Protein AF-D3DGX7-F1 (afdb_monomer_lite)

Foldseek 3Di:
DLLLLVLLLVLQVVQADLVVLDGPLVLLVLLLVLLVCLLVPDALVRQCVVCVNCPPPNVPNVSSNVCCVVPVVCSVVSSVSSVVLSVDPSVVNSVVSVVSVCVNVVVVVVVVVVD

pLDDT: mean 92.29, std 10.67, range [42.91, 98.5]

Radius of gyration: 14.47 Å; chains: 1; bounding box: 36×38×33 Å

Secondary structure (DSSP, 8-state):
-HHHHHHHHHHHHHTEETTTTEE-HHHHHHHHHHHHHHHTT--HHHHHH-HHHHTTTGGGHHHHHHHHHH-GGGHHHHHHHHHHHHHS-HHHHHHHHHHHHHHHHHHHHHHHTT-

Organism: Hydrogenobacter thermophilus (strain DSM 6534 / IAM 12695 / TK-6) (NCBI:txid608538)

Structure (mmCIF, N/CA/C/O backbone):
data_AF-D3DGX7-F1
#
_entry.id   AF-D3DGX7-F1
#
loop_
_atom_site.group_PDB
_atom_site.id
_atom_site.type_symbol
_atom_site.label_atom_id
_atom_site.label_alt_id
_atom_site.label_comp_id
_atom_site.label_asym_id
_atom_site.label_entity_id
_atom_site.label_seq_id
_atom_site.pdbx_PDB_ins_code
_atom_site.Cartn_x
_atom_site.Cartn_y
_atom_site.Cartn_z
_atom_site.occupancy
_atom_site.B_iso_or_equiv
_atom_site.auth_seq_id
_atom_site.auth_comp_id
_atom_site.auth_asym_id
_atom_site.auth_atom_id
_atom_site.pdbx_PDB_model_num
ATOM 1 N N . MET A 1 1 ? -6.117 -13.492 2.245 1.00 69.00 1 MET A N 1
ATOM 2 C CA . MET A 1 1 ? -4.792 -13.561 1.577 1.00 69.00 1 MET A CA 1
ATOM 3 C C . MET A 1 1 ? -4.869 -13.035 0.150 1.00 69.00 1 MET A C 1
ATOM 5 O O . MET A 1 1 ? -3.928 -12.383 -0.289 1.00 69.00 1 MET A O 1
ATOM 9 N N . GLN A 1 2 ? -5.952 -13.316 -0.592 1.00 81.00 2 GLN A N 1
ATOM 10 C CA . GLN A 1 2 ? -6.166 -12.718 -1.916 1.00 81.00 2 GLN A CA 1
ATOM 11 C C . GLN A 1 2 ? -6.237 -11.190 -1.846 1.00 81.00 2 GLN A C 1
ATOM 13 O O . GLN A 1 2 ? -5.549 -10.531 -2.619 1.00 81.00 2 GLN A O 1
ATOM 18 N N . ASP A 1 3 ? -6.984 -10.636 -0.891 1.00 87.94 3 ASP A N 1
ATOM 19 C CA . ASP A 1 3 ? -7.133 -9.184 -0.760 1.00 87.94 3 ASP A CA 1
ATOM 20 C C . ASP A 1 3 ? -5.820 -8.520 -0.350 1.00 87.94 3 ASP A C 1
ATOM 22 O O . ASP A 1 3 ? -5.413 -7.547 -0.976 1.00 87.94 3 ASP A O 1
ATOM 26 N N . THR A 1 4 ? -5.059 -9.129 0.567 1.00 93.88 4 THR A N 1
ATOM 27 C CA . THR A 1 4 ? -3.687 -8.686 0.871 1.00 93.88 4 THR A CA 1
ATOM 28 C C . THR A 1 4 ? -2.808 -8.617 -0.374 1.00 93.88 4 THR A C 1
ATOM 30 O O . THR A 1 4 ? -2.110 -7.626 -0.569 1.00 93.88 4 THR A O 1
ATOM 33 N N . LEU A 1 5 ? -2.832 -9.643 -1.232 1.00 94.81 5 LEU A N 1
ATOM 34 C CA . LEU A 1 5 ? -2.007 -9.662 -2.441 1.00 94.81 5 LEU A CA 1
ATOM 35 C C . LEU A 1 5 ? -2.458 -8.604 -3.457 1.00 94.81 5 LEU A C 1
ATOM 37 O O . LEU A 1 5 ? -1.616 -7.932 -4.045 1.00 94.81 5 LEU A O 1
ATOM 41 N N . LYS A 1 6 ? -3.774 -8.418 -3.625 1.00 94.69 6 LYS A N 1
ATOM 42 C CA . LYS A 1 6 ? -4.352 -7.385 -4.497 1.00 94.69 6 LYS A CA 1
ATOM 43 C C . LYS A 1 6 ? -3.984 -5.981 -4.021 1.00 94.69 6 LYS A C 1
ATOM 45 O O . LYS A 1 6 ? -3.554 -5.162 -4.828 1.00 94.69 6 LYS A O 1
ATOM 50 N N . ILE A 1 7 ? -4.114 -5.706 -2.723 1.00 97.44 7 ILE A N 1
ATOM 51 C CA . ILE A 1 7 ? -3.760 -4.404 -2.148 1.00 97.44 7 ILE A CA 1
ATOM 52 C C . ILE A 1 7 ? -2.253 -4.176 -2.194 1.00 97.44 7 ILE A C 1
ATOM 54 O O . ILE A 1 7 ? -1.821 -3.090 -2.571 1.00 97.44 7 ILE A O 1
ATOM 58 N N . PHE A 1 8 ? -1.450 -5.195 -1.881 1.00 98.06 8 PHE A N 1
ATOM 59 C CA . PHE A 1 8 ? 0.000 -5.132 -2.036 1.00 98.06 8 PHE A CA 1
ATOM 60 C C . PHE A 1 8 ? 0.379 -4.767 -3.473 1.00 98.06 8 PHE A C 1
ATOM 62 O O . PHE A 1 8 ? 1.118 -3.804 -3.665 1.00 98.06 8 PHE A O 1
ATOM 69 N N . TYR A 1 9 ? -0.177 -5.478 -4.462 1.00 97.25 9 TYR A N 1
ATOM 70 C CA . TYR A 1 9 ? 0.061 -5.215 -5.879 1.00 97.25 9 TYR A CA 1
ATOM 71 C C . TYR A 1 9 ? -0.311 -3.784 -6.258 1.00 97.25 9 TYR A C 1
ATOM 73 O O . TYR A 1 9 ? 0.527 -3.054 -6.776 1.00 97.25 9 TYR A O 1
ATOM 81 N N . ARG A 1 10 ? -1.531 -3.361 -5.911 1.00 97.38 10 ARG A N 1
ATOM 82 C CA . ARG A 1 10 ? -2.028 -2.015 -6.199 1.00 97.38 10 ARG A CA 1
ATOM 83 C C . ARG A 1 10 ? -1.113 -0.931 -5.629 1.00 97.38 10 ARG A C 1
ATOM 85 O O . ARG A 1 10 ? -0.724 -0.023 -6.349 1.00 97.38 10 ARG A O 1
ATOM 92 N N . VAL A 1 11 ? -0.705 -1.049 -4.364 1.00 97.75 11 VAL A N 1
ATOM 93 C CA . VAL A 1 11 ? 0.201 -0.074 -3.734 1.00 97.75 11 VAL A CA 1
ATOM 94 C C . VAL A 1 11 ? 1.543 -0.015 -4.464 1.00 97.75 11 VAL A C 1
ATOM 96 O O . VAL A 1 11 ? 2.017 1.072 -4.789 1.00 97.75 11 VAL A O 1
ATOM 99 N N . ILE A 1 12 ? 2.187 -1.157 -4.723 1.00 97.06 12 ILE A N 1
ATOM 100 C CA . ILE A 1 12 ? 3.519 -1.134 -5.345 1.00 97.06 12 ILE A CA 1
ATOM 101 C C . ILE A 1 12 ? 3.470 -0.642 -6.795 1.00 97.06 12 ILE A C 1
ATOM 103 O O . ILE A 1 12 ? 4.453 -0.052 -7.240 1.00 97.06 12 ILE A O 1
ATOM 107 N N . THR A 1 13 ? 2.356 -0.828 -7.512 1.00 96.38 13 THR A N 1
ATOM 108 C CA . THR A 1 13 ? 2.165 -0.286 -8.865 1.00 96.38 13 THR A CA 1
ATOM 109 C C . THR A 1 13 ? 1.831 1.201 -8.857 1.00 96.38 13 THR A C 1
ATOM 111 O O . THR A 1 13 ? 2.419 1.938 -9.641 1.00 96.38 13 THR A O 1
ATOM 114 N N . ASP A 1 14 ? 0.971 1.664 -7.944 1.00 96.94 14 ASP A N 1
ATOM 115 C CA . ASP A 1 14 ? 0.571 3.078 -7.849 1.00 96.94 14 ASP A CA 1
ATOM 116 C C . ASP A 1 14 ? 1.780 3.994 -7.570 1.00 96.94 14 ASP A C 1
ATOM 118 O O . ASP A 1 14 ? 1.811 5.150 -7.992 1.00 96.94 14 ASP A O 1
ATOM 122 N N . TYR A 1 15 ? 2.811 3.462 -6.902 1.00 97.06 15 TYR A N 1
ATOM 123 C CA . TYR A 1 15 ? 4.019 4.200 -6.516 1.00 97.06 15 TYR A CA 1
ATOM 124 C C . TYR A 1 15 ? 5.302 3.731 -7.210 1.00 97.06 15 TYR A C 1
ATOM 126 O O . TYR A 1 15 ? 6.402 4.111 -6.791 1.00 97.06 15 TYR A O 1
ATOM 134 N N . THR A 1 16 ? 5.198 2.938 -8.277 1.00 95.88 16 THR A N 1
ATOM 135 C CA . THR A 1 16 ? 6.351 2.565 -9.105 1.00 95.88 16 THR A CA 1
ATOM 136 C C . THR A 1 16 ? 6.117 2.938 -10.555 1.00 95.88 16 THR A C 1
ATOM 138 O O . THR A 1 16 ? 5.205 2.441 -11.207 1.00 95.88 16 THR A O 1
ATOM 141 N N . ASP A 1 17 ? 7.024 3.737 -11.104 1.00 94.12 17 ASP A N 1
ATOM 142 C CA . ASP A 1 17 ? 7.117 3.902 -12.544 1.00 94.12 17 ASP A CA 1
ATOM 143 C C . ASP A 1 17 ? 7.780 2.659 -13.148 1.00 94.12 17 ASP A C 1
ATOM 145 O O . ASP A 1 17 ? 9.001 2.477 -13.085 1.00 94.12 17 ASP A O 1
ATOM 149 N N . ILE A 1 18 ? 6.953 1.785 -13.721 1.00 89.06 18 ILE A N 1
ATOM 150 C CA . ILE A 1 18 ? 7.387 0.519 -14.320 1.00 89.06 18 ILE A CA 1
ATOM 151 C C . ILE A 1 18 ? 8.282 0.757 -15.543 1.00 89.06 18 ILE A C 1
ATOM 153 O O . ILE A 1 18 ? 9.192 -0.037 -15.788 1.00 89.06 18 ILE A O 1
ATOM 157 N N . ARG A 1 19 ? 8.069 1.848 -16.295 1.00 88.56 19 ARG A N 1
ATOM 158 C CA . ARG A 1 19 ? 8.845 2.150 -17.510 1.00 88.56 19 ARG A CA 1
ATOM 159 C C . ARG A 1 19 ? 10.289 2.486 -17.165 1.00 88.56 19 ARG A C 1
ATOM 161 O O . ARG A 1 19 ? 11.198 2.058 -17.869 1.00 88.56 19 ARG A O 1
ATOM 168 N N . TRP A 1 20 ? 10.490 3.210 -16.067 1.00 90.75 20 TRP A N 1
ATOM 169 C CA . TRP A 1 20 ? 11.811 3.653 -15.615 1.00 90.75 20 TRP A CA 1
ATOM 170 C C . TRP A 1 20 ? 12.366 2.852 -14.433 1.00 90.75 20 TRP A C 1
ATOM 172 O O . TRP A 1 20 ? 13.416 3.207 -13.901 1.00 90.75 20 TRP A O 1
ATOM 182 N N . ALA A 1 21 ? 11.674 1.788 -14.011 1.00 89.44 21 ALA A N 1
ATOM 183 C CA . ALA A 1 21 ? 12.007 0.983 -12.835 1.00 89.44 21 ALA A CA 1
ATOM 184 C C . ALA A 1 21 ? 12.281 1.833 -11.575 1.00 89.44 21 ALA A C 1
ATOM 186 O O . ALA A 1 21 ? 13.180 1.532 -10.783 1.00 89.44 21 ALA A O 1
ATOM 187 N N . LYS A 1 22 ? 11.521 2.924 -11.407 1.00 93.50 22 LYS A N 1
ATOM 188 C CA . LYS A 1 22 ? 11.717 3.903 -10.334 1.00 93.50 22 LYS A CA 1
ATOM 189 C C . LYS A 1 22 ?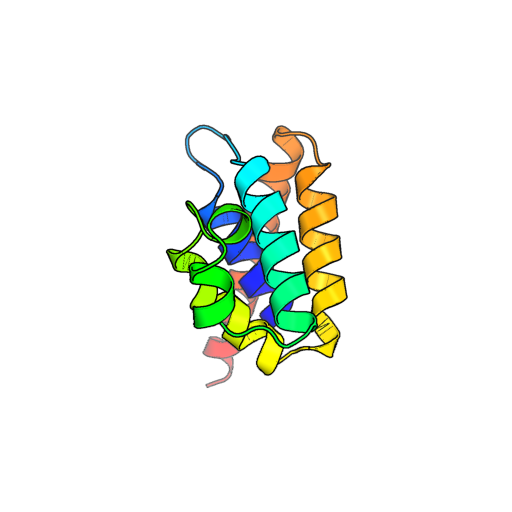 10.559 3.846 -9.348 1.00 93.50 22 LYS A C 1
ATOM 191 O O . LYS A 1 22 ? 9.438 4.225 -9.673 1.00 93.50 22 LYS A O 1
ATOM 196 N N . THR A 1 23 ? 10.855 3.430 -8.123 1.00 96.25 23 THR A N 1
ATOM 197 C CA . THR A 1 23 ? 9.876 3.359 -7.032 1.00 96.25 23 THR A CA 1
ATOM 198 C C . THR A 1 23 ? 9.985 4.580 -6.121 1.00 96.25 23 THR A C 1
ATOM 200 O O . THR A 1 23 ? 11.082 4.976 -5.722 1.00 96.25 23 THR A O 1
ATOM 203 N N . ARG A 1 24 ? 8.840 5.169 -5.761 1.00 96.81 24 ARG A N 1
ATOM 204 C CA . ARG A 1 24 ? 8.706 6.184 -4.706 1.00 96.81 24 ARG A CA 1
ATOM 205 C C . ARG A 1 24 ? 8.622 5.503 -3.338 1.00 96.81 24 ARG A C 1
ATOM 207 O O . ARG A 1 24 ? 7.558 5.405 -2.727 1.00 96.81 24 ARG A O 1
ATOM 214 N N . ASP A 1 25 ? 9.764 5.006 -2.867 1.00 96.75 25 ASP A N 1
ATOM 215 C CA . ASP A 1 25 ? 9.881 4.314 -1.574 1.00 96.75 25 ASP A CA 1
ATOM 216 C C . ASP A 1 25 ? 9.403 5.182 -0.395 1.00 96.75 25 ASP A C 1
ATOM 218 O O . ASP A 1 25 ? 8.849 4.676 0.583 1.00 96.75 25 ASP A O 1
ATOM 222 N N . ASP A 1 26 ? 9.575 6.501 -0.498 1.00 97.00 26 ASP A N 1
ATOM 223 C CA . ASP A 1 26 ? 9.085 7.482 0.467 1.00 97.00 26 ASP A CA 1
ATOM 224 C C . ASP A 1 26 ? 7.553 7.457 0.595 1.00 97.00 26 ASP A C 1
ATOM 226 O O . ASP A 1 26 ? 7.022 7.478 1.710 1.00 97.00 26 ASP A O 1
ATOM 230 N N . LEU A 1 27 ? 6.841 7.337 -0.530 1.00 98.06 27 LEU A N 1
ATOM 231 C CA . LEU A 1 27 ? 5.382 7.263 -0.553 1.00 98.06 27 LEU A CA 1
ATOM 232 C C . LEU A 1 27 ? 4.886 5.901 -0.067 1.00 98.06 27 LEU A C 1
ATOM 234 O O . LEU A 1 27 ? 3.971 5.854 0.747 1.00 98.06 27 LEU A O 1
ATOM 238 N N . ILE A 1 28 ? 5.540 4.797 -0.436 1.00 97.94 28 ILE A N 1
ATOM 239 C CA . ILE A 1 28 ? 5.190 3.465 0.093 1.00 97.94 28 ILE A CA 1
ATOM 240 C C . ILE A 1 28 ? 5.419 3.394 1.615 1.00 97.94 28 ILE A C 1
ATOM 242 O O . ILE A 1 28 ? 4.604 2.835 2.349 1.00 97.94 28 ILE A O 1
ATOM 246 N N . SER A 1 29 ? 6.483 4.015 2.131 1.00 97.94 29 SER A N 1
ATOM 247 C CA . SER A 1 29 ? 6.703 4.150 3.579 1.00 97.94 29 SER A CA 1
ATOM 248 C C . SER A 1 29 ? 5.586 4.955 4.257 1.00 97.94 29 SER A C 1
ATOM 250 O O . SER A 1 29 ? 5.130 4.607 5.350 1.00 97.94 29 SER A O 1
ATOM 252 N N . LYS A 1 30 ? 5.0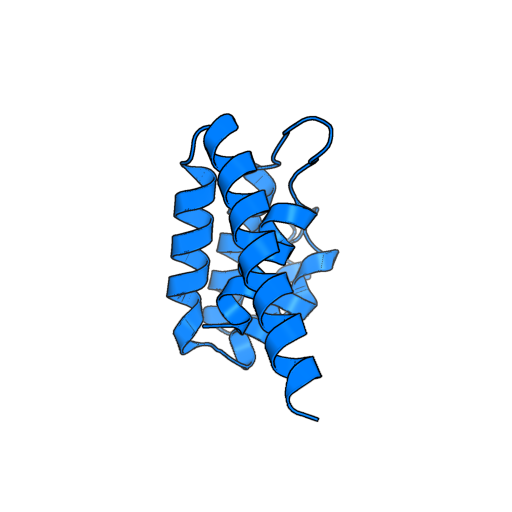78 5.999 3.592 1.00 97.94 30 LYS A N 1
ATOM 253 C CA . LYS A 1 30 ? 3.914 6.770 4.049 1.00 97.94 30 LYS A CA 1
ATOM 254 C C . LYS A 1 30 ? 2.633 5.925 4.049 1.00 97.94 30 LYS A C 1
ATOM 256 O O . LYS A 1 30 ? 1.910 5.954 5.041 1.00 97.94 30 LYS A O 1
ATOM 261 N N . ILE A 1 31 ? 2.411 5.091 3.032 1.00 98.44 31 ILE A N 1
ATOM 262 C CA . ILE A 1 31 ? 1.292 4.131 2.975 1.00 98.44 31 ILE A CA 1
ATOM 263 C C . ILE A 1 31 ? 1.311 3.175 4.170 1.00 98.44 31 ILE A C 1
ATOM 265 O O . ILE A 1 31 ? 0.272 2.940 4.780 1.00 98.44 31 ILE A O 1
ATOM 269 N N . ILE A 1 32 ? 2.483 2.676 4.574 1.00 98.50 32 ILE A N 1
ATOM 270 C CA . ILE A 1 32 ? 2.605 1.834 5.776 1.00 98.50 32 ILE A CA 1
ATOM 271 C C . ILE A 1 32 ? 2.131 2.583 7.031 1.00 98.50 32 ILE A C 1
ATOM 273 O O . ILE A 1 32 ? 1.464 1.995 7.882 1.00 98.50 32 ILE A O 1
ATOM 277 N N . LYS A 1 33 ? 2.445 3.877 7.162 1.00 98.31 33 LYS A N 1
ATOM 278 C CA . LYS A 1 33 ? 1.976 4.694 8.295 1.00 98.31 33 LYS A CA 1
ATOM 279 C C . LYS A 1 33 ? 0.462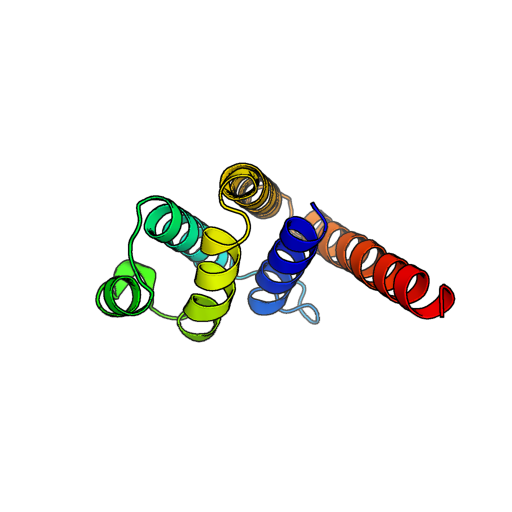 4.910 8.253 1.00 98.31 33 LYS A C 1
ATOM 281 O O . LYS A 1 33 ? -0.180 4.800 9.291 1.00 98.31 33 LYS A O 1
ATOM 286 N N . VAL A 1 34 ? -0.101 5.159 7.070 1.00 98.44 34 VAL A N 1
ATOM 287 C CA . VAL A 1 34 ? -1.555 5.272 6.861 1.00 98.44 34 VAL A CA 1
ATOM 288 C C . VAL A 1 34 ? -2.269 3.975 7.250 1.00 98.44 34 VAL A C 1
ATOM 290 O O . VAL A 1 34 ? -3.234 4.008 8.005 1.00 98.44 34 VAL A O 1
ATOM 293 N N . LEU A 1 35 ? -1.756 2.824 6.811 1.00 98.38 35 LEU A N 1
ATOM 294 C CA . LEU A 1 35 ? -2.290 1.507 7.166 1.00 98.38 35 LEU A CA 1
ATOM 295 C C . LEU A 1 35 ? -2.314 1.278 8.686 1.00 98.38 35 LEU A C 1
ATOM 297 O O . LEU A 1 35 ? -3.302 0.775 9.213 1.00 98.38 35 LEU A O 1
ATOM 301 N N . ARG A 1 36 ? -1.260 1.688 9.406 1.00 98.12 36 ARG A N 1
ATOM 302 C CA . ARG A 1 36 ? -1.222 1.622 10.880 1.00 98.12 36 ARG A CA 1
ATOM 303 C C . ARG A 1 36 ? -2.251 2.542 11.522 1.00 98.12 36 ARG A C 1
ATOM 305 O O . ARG A 1 36 ? -2.993 2.092 12.383 1.00 98.12 36 ARG A O 1
ATOM 312 N N . ALA A 1 37 ? -2.339 3.786 11.056 1.00 98.12 37 ALA A N 1
ATOM 313 C CA . ALA A 1 37 ? -3.335 4.745 11.523 1.00 98.12 37 ALA A CA 1
ATOM 314 C C . ALA A 1 37 ? -4.770 4.210 11.368 1.00 98.12 37 ALA A C 1
ATOM 316 O O . ALA A 1 37 ? -5.570 4.305 12.296 1.00 98.12 37 ALA A O 1
ATOM 317 N N . PHE A 1 38 ? -5.091 3.588 10.232 1.00 98.19 38 PHE A N 1
ATOM 318 C CA . PHE A 1 38 ? -6.383 2.925 10.038 1.00 98.19 38 PHE A CA 1
ATOM 319 C C . PHE A 1 38 ? -6.554 1.701 10.944 1.00 98.19 38 PHE A C 1
ATOM 321 O O . PHE A 1 38 ? -7.634 1.494 11.494 1.00 98.19 38 PHE A O 1
ATOM 328 N N . GLY A 1 39 ? -5.494 0.919 11.168 1.00 97.19 39 GLY A N 1
ATOM 329 C CA . GLY A 1 39 ? -5.498 -0.198 12.120 1.00 97.19 39 GLY A CA 1
ATOM 330 C C . GLY A 1 39 ? -5.739 0.229 13.572 1.00 97.19 39 GLY A C 1
ATOM 331 O O . GLY A 1 39 ? -6.303 -0.540 14.353 1.00 97.19 39 GLY A O 1
ATOM 332 N N . GLU A 1 40 ? -5.361 1.460 13.916 1.00 97.06 40 GLU A N 1
ATOM 333 C CA . GLU A 1 40 ? -5.620 2.130 15.198 1.00 97.06 40 GLU A CA 1
ATOM 334 C C . GLU A 1 40 ? -7.021 2.763 15.273 1.00 97.06 40 GLU A C 1
ATOM 336 O O . GLU A 1 40 ? -7.422 3.238 16.332 1.00 97.06 40 GLU A O 1
ATOM 341 N N . GLY A 1 41 ? -7.792 2.724 14.182 1.00 96.75 41 GLY A N 1
ATOM 342 C CA . GLY A 1 41 ? -9.177 3.189 14.128 1.00 96.75 41 GLY A CA 1
ATOM 343 C C . GLY A 1 41 ? -9.376 4.585 13.541 1.00 96.75 41 GLY A C 1
ATOM 344 O O . GLY A 1 41 ? -10.510 5.057 13.554 1.00 96.75 41 GLY A O 1
ATOM 345 N N . LYS A 1 42 ? -8.331 5.237 13.005 1.00 97.69 42 LYS A N 1
ATOM 346 C CA . LYS A 1 42 ? -8.505 6.528 12.321 1.00 97.69 42 LYS A CA 1
ATOM 347 C C . LYS A 1 42 ? -9.334 6.373 11.042 1.00 97.69 42 LYS A C 1
ATOM 349 O O . LYS A 1 42 ? -9.207 5.368 10.340 1.00 97.69 42 LYS A O 1
ATOM 354 N N . THR A 1 43 ? -10.127 7.383 10.695 1.00 97.75 43 THR A N 1
ATOM 355 C CA . THR A 1 43 ? -10.875 7.440 9.425 1.00 97.75 43 THR A CA 1
ATOM 356 C C . THR A 1 43 ? -10.068 8.121 8.306 1.00 97.75 43 THR A C 1
ATOM 358 O O . THR A 1 43 ? -9.078 8.814 8.586 1.00 97.75 43 THR A O 1
ATOM 361 N N . PRO A 1 44 ? -10.464 7.980 7.023 1.00 97.56 44 PRO A N 1
ATOM 362 C CA . PRO A 1 44 ? -9.851 8.725 5.922 1.00 97.56 44 PRO A CA 1
ATOM 363 C C . PRO A 1 44 ? -9.870 10.244 6.144 1.00 97.56 44 PRO A C 1
ATOM 365 O O . PRO A 1 44 ? -8.886 10.922 5.850 1.00 97.56 44 PRO A O 1
ATOM 368 N N . GLU A 1 45 ? -10.947 10.783 6.723 1.00 97.06 45 GLU A N 1
ATOM 369 C CA . GLU A 1 45 ? -11.108 12.211 7.028 1.00 97.06 45 GLU A CA 1
ATOM 370 C C . GLU A 1 45 ? -10.177 12.692 8.145 1.00 97.06 45 GLU A C 1
ATOM 372 O O . GLU A 1 45 ? -9.811 13.868 8.189 1.00 97.06 45 GLU A O 1
ATOM 377 N N . GLU A 1 46 ? -9.795 11.817 9.070 1.00 97.12 46 GLU A N 1
ATOM 378 C CA . GLU A 1 46 ? -8.806 12.139 10.098 1.00 97.12 46 GLU A CA 1
ATOM 379 C C . GLU A 1 46 ? -7.393 12.110 9.515 1.00 97.12 46 GLU A C 1
ATOM 381 O O . GLU A 1 46 ? -6.612 13.037 9.737 1.00 97.12 46 GLU A O 1
ATOM 386 N N . VAL A 1 47 ? -7.081 11.100 8.697 1.00 97.06 47 VAL A N 1
ATOM 387 C CA . VAL A 1 47 ? -5.774 10.985 8.037 1.00 97.06 47 VAL A CA 1
ATOM 388 C C . VAL A 1 47 ? -5.548 12.118 7.036 1.00 97.06 47 VAL A C 1
ATOM 390 O O . VAL A 1 47 ? -4.455 12.674 7.006 1.00 97.06 47 VAL A O 1
ATOM 393 N N . ILE A 1 48 ? -6.559 12.531 6.263 1.00 96.31 48 ILE A N 1
ATOM 394 C CA . ILE A 1 48 ? -6.420 13.607 5.263 1.00 96.31 48 ILE A CA 1
ATOM 395 C C . ILE A 1 48 ? -6.130 14.983 5.884 1.00 96.31 48 ILE A C 1
ATOM 397 O O . ILE A 1 48 ? -5.526 15.848 5.243 1.00 96.31 48 ILE A O 1
ATOM 401 N N . LYS A 1 49 ? -6.546 15.195 7.140 1.00 96.31 49 LYS A N 1
ATOM 402 C CA . LYS A 1 49 ? -6.219 16.404 7.913 1.00 96.31 49 LYS A CA 1
ATOM 403 C C . LYS A 1 49 ? -4.758 16.398 8.367 1.00 96.31 49 LYS A C 1
ATOM 405 O O . LYS A 1 49 ? -4.153 17.460 8.509 1.00 96.31 49 LYS A O 1
ATOM 410 N N . GLU A 1 50 ? -4.165 15.221 8.540 1.00 95.62 50 GLU A N 1
ATOM 411 C CA . GLU A 1 50 ? -2.764 15.044 8.905 1.00 95.62 50 GLU A CA 1
ATOM 412 C C . GLU A 1 50 ? -1.874 15.049 7.650 1.00 95.62 50 GLU A C 1
ATOM 414 O O . GLU A 1 50 ? -1.473 14.012 7.124 1.00 95.62 50 GLU A O 1
ATOM 419 N N . LYS A 1 51 ? -1.517 16.246 7.162 1.00 92.12 51 LYS A N 1
ATOM 420 C CA . LYS A 1 51 ? -0.745 16.418 5.911 1.00 92.12 51 LYS A CA 1
ATOM 421 C C . LYS A 1 51 ? 0.564 15.629 5.855 1.00 92.12 51 LYS A C 1
ATOM 423 O O . LYS A 1 51 ? 0.969 15.211 4.770 1.00 92.12 51 LYS A O 1
ATOM 428 N N . ALA A 1 52 ? 1.200 15.384 7.000 1.00 91.88 52 ALA A N 1
ATOM 429 C CA . ALA A 1 52 ? 2.397 14.549 7.088 1.00 91.88 52 ALA A CA 1
ATOM 430 C C . ALA A 1 52 ? 2.147 13.092 6.640 1.00 91.88 52 ALA A C 1
ATOM 432 O O . ALA A 1 52 ? 3.052 12.449 6.101 1.00 91.88 52 ALA A O 1
ATOM 433 N N . LEU A 1 53 ? 0.924 12.587 6.833 1.00 92.19 53 LEU A N 1
ATOM 434 C CA . LEU A 1 53 ? 0.490 11.248 6.440 1.00 92.19 53 LEU A CA 1
ATOM 435 C C . LEU A 1 53 ? -0.234 11.214 5.095 1.00 92.19 53 LEU A C 1
ATOM 437 O O . LEU A 1 53 ? -0.117 10.214 4.398 1.00 92.19 53 LEU A O 1
ATOM 441 N N . SER A 1 54 ? -0.965 12.264 4.716 1.00 92.81 54 SER A N 1
ATOM 442 C CA . SER A 1 54 ? -1.852 12.200 3.545 1.00 92.81 54 SER A CA 1
ATOM 443 C C . SER A 1 54 ? -1.245 12.699 2.239 1.00 92.81 54 SER A C 1
ATOM 445 O O . SER A 1 54 ? -1.683 12.271 1.178 1.00 92.81 54 SER A O 1
ATOM 447 N N . THR A 1 55 ? -0.280 13.623 2.296 1.00 96.50 55 THR A N 1
ATOM 448 C CA . THR A 1 55 ? 0.201 14.334 1.098 1.00 96.50 55 THR A CA 1
ATOM 449 C C . THR A 1 55 ? 0.797 13.361 0.078 1.00 96.50 55 THR A C 1
ATOM 451 O O . THR A 1 55 ? 1.650 12.554 0.456 1.00 96.50 55 THR A O 1
ATOM 454 N N . GLU A 1 56 ? 0.391 13.468 -1.191 1.00 97.38 56 GLU A N 1
ATOM 455 C CA . GLU A 1 56 ? 0.758 12.594 -2.327 1.00 97.38 56 GLU A CA 1
ATOM 456 C C . GLU A 1 56 ? 0.214 11.153 -2.247 1.00 97.38 56 GLU A C 1
ATOM 458 O O . GLU A 1 56 ? 0.507 10.331 -3.117 1.00 97.38 56 GLU A O 1
ATOM 463 N N . VAL A 1 57 ? -0.579 10.817 -1.226 1.00 97.56 57 VAL A N 1
ATOM 464 C CA . VAL A 1 57 ? -1.194 9.487 -1.066 1.00 97.56 57 VAL A CA 1
ATOM 465 C C . VAL A 1 57 ? -2.712 9.553 -0.885 1.00 97.56 57 VAL A C 1
ATOM 467 O O . VAL A 1 57 ? -3.342 8.546 -0.570 1.00 97.56 57 VAL A O 1
ATOM 470 N N . GLU A 1 58 ? -3.324 10.717 -1.123 1.00 97.12 58 GLU A N 1
ATOM 471 C CA . GLU A 1 58 ? -4.758 10.954 -0.929 1.00 97.12 58 GLU A CA 1
ATOM 472 C C . GLU A 1 58 ? -5.624 10.005 -1.763 1.00 97.12 58 GLU A C 1
ATOM 474 O O . GLU A 1 58 ? -6.620 9.482 -1.267 1.00 97.12 58 GLU A O 1
ATOM 479 N N . GLY A 1 59 ? -5.204 9.725 -3.003 1.00 96.19 59 GLY A N 1
ATOM 480 C CA . GLY A 1 59 ? -5.899 8.799 -3.905 1.00 96.19 59 GLY A CA 1
ATOM 481 C C . GLY A 1 59 ? -5.975 7.361 -3.383 1.00 96.19 59 GLY A C 1
ATOM 482 O O . GLY A 1 59 ? -6.794 6.579 -3.866 1.00 96.19 59 GLY A O 1
ATOM 483 N N . SER A 1 60 ? -5.167 7.029 -2.375 1.00 97.44 60 SER A N 1
ATOM 484 C CA . SER A 1 60 ? -5.083 5.683 -1.820 1.00 97.44 60 SER A CA 1
ATOM 485 C C . SER A 1 60 ? -5.864 5.484 -0.530 1.00 97.44 60 SER A C 1
ATOM 487 O O . SER A 1 60 ? -6.122 4.348 -0.143 1.00 97.44 60 SER A O 1
ATOM 489 N N . LEU A 1 61 ? -6.283 6.564 0.134 1.00 97.31 61 LEU A N 1
ATOM 490 C CA . LEU A 1 61 ? -6.857 6.488 1.480 1.00 97.31 61 LEU A CA 1
ATOM 491 C C . LEU A 1 61 ? -8.106 5.605 1.542 1.00 97.31 61 LEU A C 1
ATOM 493 O O . LEU A 1 61 ? -8.190 4.752 2.418 1.00 97.31 61 LEU A O 1
ATOM 497 N N . ASN A 1 62 ? -9.031 5.760 0.593 1.00 97.06 62 ASN A N 1
ATOM 498 C CA . ASN A 1 62 ? -10.308 5.043 0.627 1.00 97.06 62 ASN A CA 1
ATOM 499 C C . ASN A 1 62 ? -10.119 3.529 0.494 1.00 97.06 62 ASN A C 1
ATOM 501 O O . ASN A 1 62 ? -10.552 2.781 1.362 1.00 97.06 62 ASN A O 1
ATOM 505 N N . TYR A 1 63 ? -9.400 3.068 -0.536 1.00 97.31 63 TYR A N 1
ATOM 506 C CA . TYR A 1 63 ? -9.240 1.626 -0.742 1.00 97.31 63 TYR A CA 1
ATOM 507 C C . TYR A 1 63 ? -8.389 0.970 0.355 1.00 97.31 63 TYR A C 1
ATOM 509 O O . TYR A 1 63 ? -8.564 -0.211 0.654 1.00 97.31 63 TYR A O 1
ATOM 517 N N . LEU A 1 64 ? -7.447 1.715 0.945 1.00 97.75 64 LEU A N 1
ATOM 518 C CA . LEU A 1 64 ? -6.669 1.234 2.083 1.00 97.75 64 LEU A CA 1
ATOM 519 C C . LEU A 1 64 ? -7.547 1.122 3.326 1.00 97.75 64 LEU A C 1
ATOM 521 O O . LEU A 1 64 ? -7.440 0.135 4.046 1.00 97.75 64 LEU A O 1
ATOM 525 N N . TYR A 1 65 ? -8.415 2.102 3.569 1.00 98.12 65 TYR A N 1
ATOM 526 C CA . TYR A 1 65 ? -9.353 2.063 4.682 1.00 98.12 65 TYR A CA 1
ATOM 527 C C . TYR A 1 65 ? -10.320 0.885 4.549 1.00 98.12 65 TYR A C 1
ATOM 529 O O . TYR A 1 65 ? -10.415 0.085 5.478 1.00 98.12 65 TYR A O 1
ATOM 537 N N . ASP A 1 66 ? -10.936 0.713 3.376 1.00 97.44 66 ASP A N 1
ATOM 538 C CA . ASP A 1 66 ? -11.841 -0.404 3.085 1.00 97.44 66 ASP A CA 1
ATOM 539 C C . ASP A 1 66 ? -11.162 -1.758 3.336 1.00 97.44 66 ASP A C 1
ATOM 541 O O . ASP A 1 66 ? -11.738 -2.642 3.973 1.00 97.44 66 ASP A O 1
ATOM 545 N N . PHE A 1 67 ? -9.901 -1.907 2.910 1.00 97.25 67 PHE A N 1
ATOM 546 C CA . PHE A 1 67 ? -9.117 -3.109 3.189 1.00 97.25 67 PHE A CA 1
ATOM 547 C C . PHE A 1 67 ? -8.923 -3.342 4.690 1.00 97.25 67 PHE A C 1
ATOM 549 O O . PHE A 1 67 ? -9.133 -4.457 5.163 1.00 97.25 67 PHE A O 1
ATOM 556 N N . VAL A 1 68 ? -8.533 -2.315 5.452 1.00 97.38 68 VAL A N 1
ATOM 557 C CA . VAL A 1 68 ? -8.304 -2.465 6.897 1.00 97.38 68 VAL A CA 1
ATOM 558 C C . VAL A 1 68 ? -9.597 -2.802 7.642 1.00 97.38 68 VAL A C 1
ATOM 560 O O . VAL A 1 68 ? -9.555 -3.603 8.574 1.00 97.38 68 VAL A O 1
ATOM 563 N N . GLN A 1 69 ? -10.737 -2.239 7.231 1.00 96.00 69 GLN A N 1
ATOM 564 C CA . GLN A 1 69 ? -12.031 -2.558 7.840 1.00 96.00 69 GLN A CA 1
ATOM 565 C C . GLN A 1 69 ? -12.508 -3.976 7.491 1.00 96.00 69 GLN A C 1
ATOM 567 O O . GLN A 1 69 ? -13.075 -4.650 8.348 1.00 96.00 69 GLN A O 1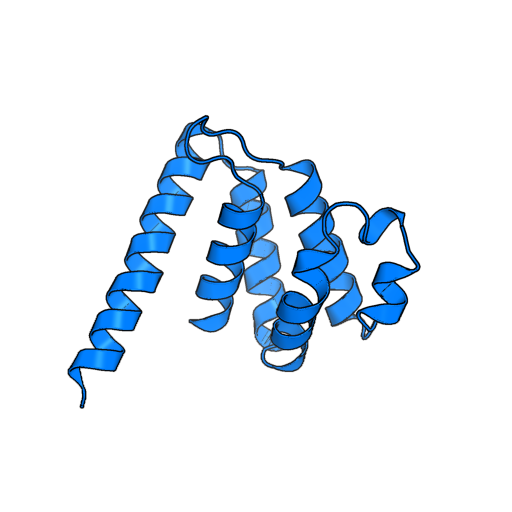
ATOM 5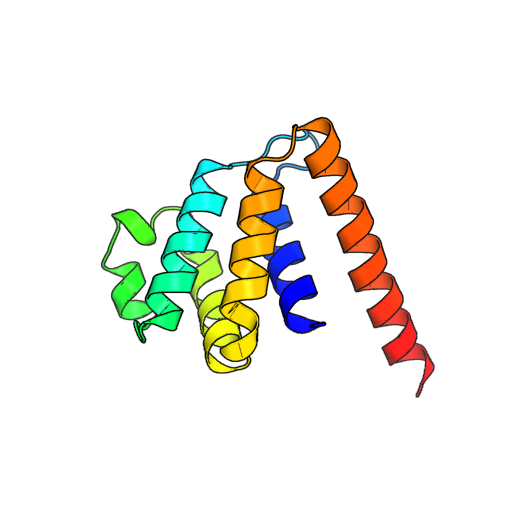72 N N . GLY A 1 70 ? -12.263 -4.444 6.263 1.00 95.00 70 GLY A N 1
ATOM 573 C CA . GLY A 1 70 ? -12.676 -5.778 5.814 1.00 95.00 70 GLY A CA 1
ATOM 574 C C . GLY A 1 70 ? -11.744 -6.921 6.230 1.00 95.00 70 GLY A C 1
ATOM 575 O O . GLY A 1 70 ? -12.198 -8.056 6.348 1.00 95.00 70 GLY A O 1
ATOM 576 N N . HIS A 1 71 ? -10.456 -6.636 6.451 1.00 93.50 71 HIS A N 1
ATOM 577 C CA . HIS A 1 71 ? -9.398 -7.644 6.612 1.00 93.50 71 HIS A CA 1
ATOM 578 C C . HIS A 1 71 ? -8.364 -7.244 7.673 1.00 93.50 71 HIS A C 1
ATOM 580 O O . HIS A 1 71 ? -7.148 -7.310 7.449 1.00 93.50 71 HIS A O 1
ATOM 586 N N . ARG A 1 72 ? -8.826 -6.792 8.843 1.00 90.88 72 ARG A N 1
ATOM 587 C CA . ARG A 1 72 ? -7.957 -6.272 9.912 1.00 90.88 72 ARG A CA 1
ATOM 588 C C . ARG A 1 72 ? -6.886 -7.275 10.351 1.00 90.88 72 ARG A C 1
ATOM 590 O O . ARG A 1 72 ? -5.757 -6.884 10.633 1.00 90.88 72 ARG A O 1
ATOM 597 N N . GLU A 1 73 ? -7.213 -8.561 10.369 1.00 92.56 73 GLU A N 1
ATOM 598 C CA . GLU A 1 73 ? -6.312 -9.668 10.696 1.00 92.56 73 GLU A CA 1
ATOM 599 C C . GLU A 1 73 ? -5.172 -9.860 9.683 1.00 92.56 73 GLU A C 1
ATOM 601 O O . GLU A 1 73 ? -4.157 -10.488 9.993 1.00 92.56 73 GLU A O 1
ATOM 606 N N . GLU A 1 74 ? -5.311 -9.318 8.471 1.00 95.25 74 GLU A N 1
ATOM 607 C CA . GLU A 1 74 ? -4.285 -9.393 7.431 1.00 95.25 74 GLU A CA 1
ATOM 608 C C . GLU A 1 74 ? -3.403 -8.140 7.352 1.00 95.25 74 GLU A C 1
ATOM 610 O O . GLU A 1 74 ? -2.394 -8.145 6.638 1.00 95.25 74 GLU A O 1
ATOM 615 N N . LEU A 1 75 ? -3.724 -7.093 8.117 1.00 96.75 75 LEU A N 1
ATOM 616 C CA . LEU A 1 75 ? -3.017 -5.813 8.108 1.00 96.75 75 LEU A CA 1
ATOM 617 C C . LEU A 1 75 ? -1.505 -5.972 8.313 1.00 96.75 75 LEU A C 1
ATOM 619 O O . LEU A 1 75 ? -0.709 -5.462 7.521 1.00 96.75 75 LEU A O 1
ATOM 623 N N . ASP A 1 76 ? -1.100 -6.729 9.332 1.00 96.69 76 ASP A N 1
ATOM 624 C CA . ASP A 1 76 ? 0.317 -6.948 9.635 1.00 96.69 76 ASP A CA 1
ATOM 625 C C . ASP A 1 76 ? 1.038 -7.683 8.502 1.00 96.69 76 ASP A C 1
ATOM 627 O O . ASP A 1 76 ? 2.205 -7.411 8.214 1.00 96.69 76 ASP A O 1
ATOM 631 N N . ARG A 1 77 ? 0.346 -8.591 7.802 1.00 96.62 77 ARG A N 1
ATOM 632 C CA . ARG A 1 77 ? 0.914 -9.305 6.651 1.00 96.62 77 ARG A CA 1
ATOM 633 C C . ARG A 1 77 ? 1.160 -8.349 5.490 1.00 96.62 77 ARG A C 1
ATOM 635 O O . ARG A 1 77 ? 2.242 -8.394 4.904 1.00 96.62 77 ARG A O 1
ATOM 642 N N . LEU A 1 78 ? 0.207 -7.462 5.198 1.00 97.94 78 LEU A N 1
ATOM 643 C CA . LEU A 1 78 ? 0.368 -6.424 4.179 1.00 97.94 78 LEU A CA 1
ATOM 644 C C . LEU A 1 78 ? 1.528 -5.479 4.526 1.00 97.94 78 LEU A C 1
ATOM 646 O O . LEU A 1 78 ? 2.404 -5.245 3.693 1.00 97.94 78 LEU A O 1
ATOM 650 N N . ILE A 1 79 ? 1.577 -4.978 5.764 1.00 98.31 79 ILE A N 1
ATOM 651 C CA . ILE A 1 79 ? 2.649 -4.089 6.236 1.00 98.31 79 ILE A CA 1
ATOM 652 C C . ILE A 1 79 ? 4.017 -4.767 6.118 1.00 98.31 79 ILE A C 1
ATOM 654 O O . ILE A 1 79 ? 4.982 -4.143 5.665 1.00 98.31 79 ILE A O 1
ATOM 658 N N . ASN A 1 80 ? 4.113 -6.044 6.491 1.00 98.00 80 ASN A N 1
ATOM 659 C CA . ASN A 1 80 ? 5.350 -6.811 6.380 1.00 98.00 80 ASN A CA 1
ATOM 660 C C . ASN A 1 80 ? 5.772 -7.001 4.918 1.00 98.00 80 ASN A C 1
ATOM 662 O O . ASN A 1 80 ? 6.943 -6.793 4.598 1.00 98.00 80 ASN A O 1
ATOM 666 N N . ALA A 1 81 ? 4.835 -7.315 4.019 1.00 97.75 81 ALA A N 1
ATOM 667 C CA . ALA A 1 81 ? 5.111 -7.439 2.589 1.00 97.75 81 ALA A CA 1
ATOM 668 C C . ALA A 1 81 ? 5.626 -6.119 1.986 1.00 97.75 81 ALA A C 1
ATOM 670 O O . ALA A 1 81 ? 6.662 -6.107 1.319 1.00 97.75 81 ALA A O 1
ATOM 671 N N . LEU A 1 82 ? 4.973 -4.991 2.288 1.00 98.31 82 LEU A N 1
ATOM 672 C CA . LEU A 1 82 ? 5.413 -3.659 1.850 1.00 98.31 82 LEU A CA 1
ATOM 673 C C . LEU A 1 82 ? 6.791 -3.297 2.421 1.00 98.31 82 LEU A C 1
ATOM 675 O O . LEU A 1 82 ? 7.646 -2.767 1.713 1.00 98.31 82 LEU A O 1
ATOM 679 N N . SER A 1 83 ? 7.047 -3.642 3.683 1.00 98.12 83 SER A N 1
ATOM 680 C CA . SER A 1 83 ? 8.344 -3.413 4.331 1.00 98.12 83 SER A CA 1
ATOM 681 C C . SER A 1 83 ? 9.473 -4.227 3.689 1.00 98.12 83 SER A C 1
ATOM 683 O O . SER A 1 83 ? 10.587 -3.723 3.537 1.00 98.12 83 SER A O 1
ATOM 685 N N . LEU A 1 84 ? 9.210 -5.480 3.304 1.00 97.50 84 LEU A N 1
ATOM 686 C CA . LEU A 1 84 ? 10.159 -6.318 2.563 1.00 97.50 84 LEU A CA 1
ATOM 687 C C . LEU A 1 84 ? 10.411 -5.765 1.158 1.00 97.50 84 LEU A C 1
ATOM 689 O O . LEU A 1 84 ? 11.561 -5.699 0.718 1.00 97.50 84 LEU A O 1
ATOM 693 N N . PHE A 1 85 ? 9.355 -5.318 0.478 1.00 97.56 85 PHE A N 1
ATOM 694 C CA . PHE A 1 85 ? 9.466 -4.691 -0.832 1.00 97.56 85 PHE A CA 1
ATOM 695 C C . PHE A 1 85 ? 10.358 -3.447 -0.778 1.00 97.56 85 PHE A C 1
ATOM 697 O O . PHE A 1 85 ? 11.305 -3.362 -1.554 1.00 97.56 85 PHE A O 1
ATOM 704 N N . LEU A 1 86 ? 10.158 -2.545 0.190 1.00 96.81 86 LEU A N 1
ATOM 705 C CA . LEU A 1 86 ? 10.992 -1.349 0.379 1.00 96.81 86 LEU A CA 1
ATOM 706 C C . LEU A 1 86 ? 12.484 -1.668 0.523 1.00 96.81 86 LEU A C 1
ATOM 708 O O . LEU A 1 86 ? 13.319 -1.007 -0.093 1.00 96.81 86 LEU A O 1
ATOM 712 N N . LYS A 1 87 ? 12.810 -2.702 1.306 1.00 96.25 87 LYS A N 1
ATOM 713 C CA . LYS A 1 87 ? 14.189 -3.151 1.564 1.00 96.25 87 LYS A CA 1
ATOM 714 C C . LYS A 1 87 ? 14.818 -3.899 0.386 1.00 96.25 87 LYS A C 1
ATOM 716 O O . LYS A 1 87 ? 16.018 -4.164 0.402 1.00 96.25 87 LYS A O 1
ATOM 721 N N . SER A 1 88 ? 14.025 -4.273 -0.614 1.00 95.56 88 SER A N 1
ATOM 722 C CA . SER A 1 88 ? 14.513 -5.028 -1.761 1.00 95.56 88 SER A CA 1
ATOM 723 C C . SER A 1 88 ? 15.309 -4.126 -2.717 1.00 95.56 88 SER A C 1
ATOM 725 O O . SER A 1 88 ? 14.902 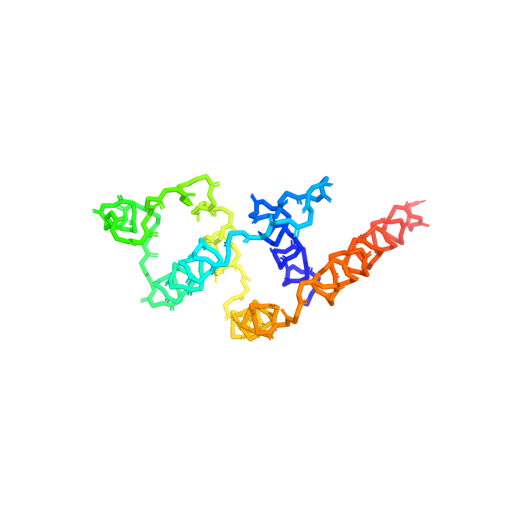-2.993 -2.978 1.00 95.56 88 SER A O 1
ATOM 727 N N . PRO A 1 89 ? 16.417 -4.610 -3.305 1.00 93.56 89 PRO A N 1
ATOM 728 C CA . PRO A 1 89 ? 17.122 -3.885 -4.360 1.00 93.56 89 PRO A CA 1
ATOM 729 C C . PRO A 1 89 ? 16.214 -3.585 -5.560 1.00 93.56 89 PRO A C 1
ATOM 731 O O . PRO A 1 89 ? 15.302 -4.360 -5.856 1.00 93.56 89 PRO A O 1
ATOM 734 N N . ALA A 1 90 ? 16.496 -2.512 -6.305 1.00 87.12 90 ALA A N 1
ATOM 735 C CA . ALA A 1 90 ? 15.670 -2.100 -7.448 1.00 87.12 90 ALA A CA 1
ATOM 736 C C . ALA A 1 90 ? 15.412 -3.223 -8.485 1.00 87.12 90 ALA A C 1
ATOM 738 O O . ALA A 1 90 ? 14.252 -3.426 -8.853 1.00 87.12 90 ALA A O 1
ATOM 739 N N . PRO A 1 91 ? 16.407 -4.047 -8.890 1.00 89.31 91 PRO A N 1
ATOM 740 C CA . PRO A 1 91 ? 16.147 -5.174 -9.791 1.00 89.31 91 PRO A CA 1
ATOM 741 C C . PRO A 1 91 ? 15.182 -6.215 -9.202 1.00 89.31 91 PRO A C 1
ATOM 743 O O . PRO A 1 91 ? 14.404 -6.831 -9.931 1.00 89.31 91 PRO A O 1
ATOM 746 N N . CYS A 1 92 ? 15.212 -6.408 -7.881 1.00 94.00 92 CYS A N 1
ATOM 747 C CA . CYS A 1 92 ? 14.328 -7.335 -7.182 1.00 94.00 92 CYS A CA 1
ATOM 748 C C . CYS A 1 92 ? 12.899 -6.792 -7.102 1.00 94.00 92 CYS A C 1
ATOM 750 O O . CYS A 1 92 ? 11.967 -7.554 -7.335 1.00 94.00 92 CYS A O 1
ATOM 752 N N . LYS A 1 93 ? 12.714 -5.487 -6.860 1.00 95.75 93 LYS A N 1
ATOM 753 C CA . LYS A 1 93 ? 11.389 -4.842 -6.840 1.00 95.75 93 LYS A CA 1
ATOM 754 C C . LYS A 1 93 ? 10.626 -5.067 -8.143 1.00 95.75 93 LYS A C 1
ATOM 756 O O . LYS A 1 93 ? 9.483 -5.510 -8.111 1.00 95.75 93 LYS A O 1
ATOM 761 N N . MET A 1 94 ? 11.285 -4.883 -9.287 1.00 94.56 94 MET A N 1
ATOM 762 C CA . MET A 1 94 ? 10.656 -5.124 -10.591 1.00 94.56 94 MET A CA 1
ATOM 763 C C . MET A 1 94 ? 10.252 -6.586 -10.797 1.00 94.56 94 MET A C 1
ATOM 765 O O . MET A 1 94 ? 9.200 -6.860 -11.371 1.00 94.56 94 MET A O 1
ATOM 769 N N . ARG A 1 95 ? 11.062 -7.536 -10.315 1.00 95.31 95 ARG A N 1
ATOM 770 C CA . ARG A 1 95 ? 10.706 -8.962 -10.348 1.00 95.31 95 ARG A CA 1
ATOM 771 C C . ARG A 1 95 ? 9.525 -9.268 -9.432 1.00 95.31 95 ARG A C 1
ATOM 773 O O . ARG A 1 95 ? 8.651 -10.024 -9.833 1.00 95.31 95 ARG A O 1
ATOM 780 N N . ILE A 1 96 ? 9.481 -8.663 -8.244 1.00 96.38 96 ILE A N 1
ATOM 781 C CA . ILE A 1 96 ? 8.369 -8.813 -7.299 1.00 96.38 96 ILE A CA 1
ATOM 782 C C . ILE A 1 96 ? 7.073 -8.281 -7.913 1.00 96.38 96 ILE A C 1
ATOM 784 O O . ILE A 1 96 ? 6.067 -8.980 -7.843 1.00 96.38 96 ILE A O 1
ATOM 788 N N . ILE A 1 97 ? 7.095 -7.108 -8.559 1.00 95.19 97 ILE A N 1
ATOM 789 C CA . ILE A 1 97 ? 5.922 -6.543 -9.247 1.00 95.19 97 ILE A CA 1
ATOM 790 C C . ILE A 1 97 ? 5.392 -7.534 -10.286 1.00 95.19 97 ILE A C 1
ATOM 792 O O . ILE A 1 97 ? 4.245 -7.952 -10.182 1.00 95.19 97 ILE A O 1
ATOM 796 N N . LYS A 1 98 ? 6.243 -7.984 -11.218 1.00 94.00 98 LYS A N 1
ATOM 797 C CA . LYS A 1 98 ? 5.849 -8.931 -12.277 1.00 94.00 98 LYS A CA 1
ATOM 798 C C . LYS A 1 98 ? 5.337 -10.261 -11.728 1.00 94.00 98 LYS A C 1
ATOM 800 O O . LYS A 1 98 ? 4.380 -10.823 -12.237 1.00 94.00 98 LYS A O 1
ATOM 805 N N . LEU A 1 99 ? 5.979 -10.788 -10.688 1.00 94.62 99 LEU A N 1
ATOM 806 C CA . LEU A 1 99 ? 5.542 -12.035 -10.067 1.00 94.62 99 LEU A CA 1
ATOM 807 C C . LEU A 1 99 ? 4.173 -11.869 -9.393 1.00 94.62 99 LEU A C 1
ATOM 809 O O . LEU A 1 99 ? 3.320 -12.746 -9.483 1.00 94.62 99 LEU A O 1
ATOM 813 N N . THR A 1 100 ? 3.966 -10.735 -8.727 1.00 94.38 100 THR A N 1
ATOM 814 C CA . THR A 1 100 ? 2.697 -10.411 -8.070 1.00 94.38 100 THR A CA 1
ATOM 815 C C . THR A 1 100 ? 1.582 -10.229 -9.099 1.00 94.38 100 THR A C 1
ATOM 817 O O . THR A 1 100 ? 0.492 -10.747 -8.881 1.00 94.38 100 THR A O 1
ATOM 820 N N . GLU A 1 101 ? 1.867 -9.572 -10.226 1.00 93.62 101 GLU A N 1
ATOM 821 C CA . GLU A 1 101 ? 0.959 -9.436 -11.373 1.00 93.62 101 GLU A CA 1
ATOM 822 C C . GLU A 1 101 ? 0.458 -10.804 -11.841 1.00 93.62 101 GLU A C 1
ATOM 824 O O . GLU A 1 101 ? -0.746 -11.049 -11.813 1.00 93.62 101 GLU A O 1
ATOM 829 N N . VAL A 1 102 ? 1.375 -11.739 -12.123 1.00 93.31 102 VAL A N 1
ATOM 830 C CA . VAL A 1 102 ? 1.026 -13.112 -12.528 1.00 93.31 102 VAL A CA 1
ATOM 831 C C . VAL A 1 102 ? 0.120 -13.785 -11.498 1.00 93.31 102 VAL A C 1
ATOM 833 O O . VAL A 1 102 ? -0.892 -14.371 -11.863 1.00 93.31 102 VAL A O 1
ATOM 836 N N . PHE A 1 103 ? 0.427 -13.684 -10.201 1.00 89.81 103 PHE A N 1
ATOM 837 C CA . PHE A 1 103 ? -0.412 -14.298 -9.167 1.00 89.81 103 PHE A CA 1
ATOM 838 C C . PHE A 1 103 ? -1.795 -13.652 -9.022 1.00 89.81 103 PHE A C 1
ATOM 840 O O . PHE A 1 103 ? -2.737 -14.324 -8.594 1.00 89.81 103 PHE A O 1
ATOM 847 N N . VAL A 1 104 ? -1.928 -12.360 -9.317 1.00 90.12 104 VAL A N 1
ATOM 848 C CA . VAL A 1 104 ? -3.219 -11.665 -9.301 1.00 90.12 104 VAL A CA 1
ATOM 849 C C . VAL A 1 104 ? -4.039 -12.036 -10.542 1.00 90.12 104 VAL A C 1
ATOM 851 O O . VAL A 1 104 ? -5.233 -12.309 -10.411 1.00 90.12 104 VAL A O 1
ATOM 854 N N . GLU A 1 105 ? -3.413 -12.108 -11.718 1.00 85.94 105 GLU A N 1
ATOM 855 C CA . GLU A 1 105 ? -4.059 -12.445 -12.994 1.00 85.94 105 GLU A CA 1
ATOM 856 C C . GLU A 1 105 ? -4.467 -13.918 -13.099 1.00 85.94 105 GLU A C 1
ATOM 858 O O . GLU A 1 105 ? -5.616 -14.206 -13.437 1.00 85.94 105 GLU A O 1
ATOM 863 N N . ASP A 1 106 ? -3.574 -14.847 -12.749 1.00 77.25 106 ASP A N 1
ATOM 864 C CA . ASP A 1 106 ? -3.832 -16.296 -12.759 1.00 77.25 106 ASP A CA 1
ATOM 865 C C . ASP A 1 106 ? -5.040 -16.647 -11.876 1.00 77.25 106 ASP A C 1
ATOM 867 O O . ASP A 1 106 ? -5.918 -17.434 -12.232 1.00 77.25 106 ASP A O 1
ATOM 871 N N . ARG A 1 107 ? -5.170 -15.949 -10.743 1.00 68.94 107 ARG A N 1
ATOM 872 C CA . ARG A 1 107 ? -6.322 -16.104 -9.848 1.00 68.94 107 ARG A CA 1
ATOM 873 C C . ARG A 1 107 ? -7.607 -15.504 -10.403 1.00 68.94 107 ARG A C 1
ATOM 875 O O . ARG A 1 107 ? -8.670 -16.038 -10.097 1.00 68.94 107 ARG A O 1
ATOM 882 N N . ARG A 1 108 ? -7.536 -14.430 -11.197 1.00 66.94 108 ARG A N 1
ATOM 883 C CA . ARG A 1 108 ? -8.715 -13.885 -11.886 1.00 66.94 108 ARG A CA 1
ATOM 884 C C . ARG A 1 108 ? -9.230 -14.886 -12.921 1.00 66.94 108 ARG A C 1
ATOM 886 O O . ARG A 1 108 ? -10.418 -15.192 -12.919 1.00 66.94 108 ARG A O 1
ATOM 893 N N . ALA A 1 109 ? -8.331 -15.471 -13.712 1.00 65.69 109 ALA A N 1
ATOM 894 C CA . ALA A 1 109 ? -8.677 -16.496 -14.696 1.00 65.69 109 ALA A CA 1
ATOM 895 C C . ALA A 1 109 ? -9.300 -17.750 -14.047 1.00 65.69 109 ALA A C 1
ATOM 897 O O . ALA A 1 109 ? -10.291 -18.281 -14.545 1.00 65.69 109 ALA A O 1
ATOM 898 N N . ALA A 1 110 ? -8.788 -18.185 -12.890 1.00 63.03 110 ALA A N 1
ATOM 899 C CA . ALA A 1 110 ? -9.353 -19.311 -12.141 1.00 63.03 110 ALA A CA 1
ATOM 900 C C . ALA A 1 110 ? -10.761 -19.044 -11.565 1.00 63.03 110 ALA A C 1
ATOM 902 O O . ALA A 1 110 ? -11.525 -19.984 -11.343 1.00 63.03 110 ALA A O 1
ATOM 903 N N . GLN A 1 111 ? -11.114 -17.783 -11.296 1.00 61.00 111 GLN A N 1
ATOM 904 C CA . GLN A 1 111 ? -12.456 -17.399 -10.837 1.00 61.00 111 GLN A CA 1
ATOM 905 C C . GLN A 1 111 ? -13.457 -17.312 -11.996 1.00 61.00 111 GLN A C 1
ATOM 907 O O . GLN A 1 111 ? -14.621 -17.653 -11.813 1.00 61.00 111 GLN A O 1
ATOM 912 N N . GLU A 1 112 ? -13.005 -16.907 -13.184 1.00 63.28 112 GLU A N 1
ATOM 913 C CA . GLU A 1 112 ? -13.832 -16.798 -14.394 1.00 63.28 112 GLU A CA 1
ATOM 914 C C . GLU A 1 112 ? -14.088 -18.161 -15.067 1.00 63.28 112 GLU A C 1
ATOM 916 O O . GLU A 1 112 ? -15.137 -18.353 -15.671 1.00 63.28 112 GLU A O 1
ATOM 921 N N . GLY A 1 113 ? -13.178 -19.132 -14.924 1.00 57.22 113 GLY A N 1
ATOM 922 C CA . GLY A 1 113 ? -13.317 -20.486 -15.485 1.00 57.22 113 GLY A CA 1
ATOM 923 C C . GLY A 1 113 ? -14.208 -21.463 -14.699 1.00 57.22 113 GLY A C 1
ATOM 924 O O . GLY A 1 113 ? -14.292 -22.625 -15.083 1.00 57.22 113 GLY A O 1
ATOM 925 N N . ASN A 1 114 ? -14.837 -21.023 -13.604 1.00 47.78 114 ASN A N 1
ATOM 926 C CA . ASN A 1 114 ? -15.736 -21.822 -12.751 1.00 47.78 114 ASN A CA 1
ATOM 927 C C . ASN A 1 114 ? -17.221 -21.401 -12.878 1.00 47.78 114 ASN A C 1
ATOM 929 O O . ASN A 1 114 ? -18.004 -21.626 -11.951 1.00 47.78 114 ASN A O 1
ATOM 933 N N . LEU A 1 115 ? -17.596 -20.773 -13.999 1.00 42.91 115 LEU A N 1
ATOM 934 C CA . LEU A 1 115 ? -18.972 -20.405 -14.360 1.00 42.91 115 LEU A CA 1
ATOM 935 C C . LEU A 1 115 ? -19.528 -21.319 -15.455 1.00 42.91 115 LEU A C 1
ATOM 937 O O . LEU A 1 115 ? -18.799 -21.560 -16.443 1.00 42.91 115 LEU A O 1
#

Sequence (115 aa):
MQDTLKIFYRVITDYTDIRWAKTRDDLISKIIKVLRAFGEGKTPEEVIKEKALSTEVEGSLNYLYDFVQGHREELDRLINALSLFLKSPAPCKMRIIKLTEVFVEDRRAAQEGNL